Protein AF-A0A534I3Y6-F1 (afdb_monomer_lite)

Radius of gyration: 13.41 Å; chains: 1; bounding box: 31×33×39 Å

Secondary structure (DSSP, 8-state):
-HHHHHHH--EEHHHHHHHHT--HHHHHHHHHHHHHTTSEEEEEEEP-SS----EEEEE----HHHHHHHHHHTSSSEES---TT--S-----

pLDDT: mean 80.26, std 16.17, range [30.86, 95.0]

Foldseek 3Di:
DQVCCVVQNWDWLVRQCVVVVDPSVVSVVVVVVCVVVQQKDFQFFFDDPPDSPITIIHGRDPDVVSVVVNVVNCPDRTDNDGDPPDDPDDDDD

Structure (mmCIF, N/CA/C/O backbone):
data_AF-A0A534I3Y6-F1
#
_entry.id   AF-A0A534I3Y6-F1
#
loop_
_atom_site.group_PDB
_atom_s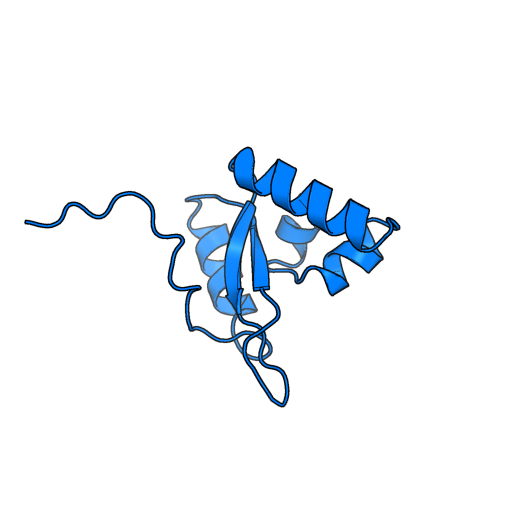ite.id
_atom_site.type_symbol
_atom_site.label_atom_id
_atom_site.label_alt_id
_atom_site.label_comp_id
_atom_site.label_asym_id
_atom_site.label_entity_id
_atom_site.label_seq_id
_atom_site.pdbx_PDB_ins_code
_atom_site.Cartn_x
_atom_site.Cartn_y
_atom_site.Cartn_z
_atom_site.occupancy
_atom_site.B_iso_or_equiv
_atom_site.auth_seq_id
_atom_site.auth_comp_id
_atom_site.auth_asym_id
_atom_site.auth_atom_id
_atom_site.pdbx_PDB_model_num
ATOM 1 N N . MET A 1 1 ? -8.120 -3.709 -8.324 1.00 86.56 1 MET A N 1
ATOM 2 C CA . MET A 1 1 ? -7.236 -3.225 -7.233 1.00 86.56 1 MET A CA 1
ATOM 3 C C . MET A 1 1 ? -7.843 -3.428 -5.845 1.00 86.56 1 MET A C 1
ATOM 5 O O . MET A 1 1 ? -7.358 -4.311 -5.157 1.00 86.56 1 MET A O 1
ATOM 9 N N . ARG A 1 2 ? -8.883 -2.680 -5.429 1.00 88.50 2 ARG A N 1
ATOM 10 C CA . ARG A 1 2 ? -9.454 -2.739 -4.059 1.00 88.50 2 ARG A CA 1
ATOM 11 C C . ARG A 1 2 ? -9.709 -4.165 -3.556 1.00 88.50 2 ARG A C 1
ATOM 13 O O . ARG A 1 2 ? -9.193 -4.537 -2.511 1.00 88.50 2 ARG A O 1
ATOM 20 N N . ASP A 1 3 ? -10.418 -4.978 -4.331 1.00 90.19 3 ASP A N 1
ATOM 21 C CA . ASP A 1 3 ? -10.763 -6.353 -3.941 1.00 90.19 3 ASP A CA 1
ATOM 22 C C . ASP A 1 3 ? -9.544 -7.265 -3.789 1.00 90.19 3 ASP A C 1
ATOM 24 O O . ASP A 1 3 ? -9.548 -8.185 -2.973 1.00 90.19 3 ASP A O 1
ATOM 28 N N . TYR A 1 4 ? -8.483 -7.000 -4.558 1.00 89.88 4 TYR A N 1
ATOM 29 C CA . TYR A 1 4 ? -7.218 -7.704 -4.397 1.00 89.88 4 TYR A CA 1
ATOM 30 C C . TYR A 1 4 ? -6.563 -7.326 -3.067 1.00 89.88 4 TYR A C 1
ATOM 32 O O . TYR A 1 4 ? -6.175 -8.216 -2.322 1.00 89.88 4 TYR A O 1
ATOM 40 N N . LEU A 1 5 ? -6.510 -6.037 -2.718 1.00 91.00 5 LEU A N 1
ATOM 41 C CA . LEU A 1 5 ? -5.960 -5.593 -1.432 1.00 91.00 5 LEU A CA 1
ATOM 42 C C . LEU A 1 5 ? -6.788 -6.125 -0.244 1.00 91.00 5 LEU A C 1
ATOM 44 O O . LEU A 1 5 ? -6.219 -6.604 0.730 1.00 91.00 5 LEU A O 1
ATOM 48 N N . LEU A 1 6 ? -8.125 -6.182 -0.350 1.00 90.00 6 LEU A N 1
ATOM 49 C CA . LEU A 1 6 ? -8.973 -6.844 0.658 1.00 90.00 6 LEU A CA 1
ATOM 50 C C . LEU A 1 6 ? -8.590 -8.326 0.842 1.00 90.00 6 LEU A C 1
ATOM 52 O O . LEU A 1 6 ? -8.401 -8.798 1.969 1.00 90.00 6 LEU A O 1
ATOM 56 N N . ARG A 1 7 ? -8.466 -9.073 -0.263 1.00 88.12 7 ARG A N 1
ATOM 57 C CA . ARG A 1 7 ? -8.212 -10.522 -0.233 1.00 88.12 7 ARG A CA 1
ATOM 58 C C . ARG A 1 7 ? -6.772 -10.886 0.113 1.00 88.12 7 ARG A C 1
ATOM 60 O O . ARG A 1 7 ? -6.580 -11.801 0.908 1.00 88.12 7 ARG A O 1
ATOM 67 N N . HIS A 1 8 ? -5.785 -10.168 -0.415 1.00 86.31 8 HIS A N 1
ATOM 68 C CA . HIS A 1 8 ? -4.358 -10.518 -0.372 1.00 86.31 8 HIS A CA 1
ATOM 69 C C . HIS A 1 8 ? -3.504 -9.553 0.467 1.00 86.31 8 HIS A C 1
ATOM 71 O O . HIS A 1 8 ? -2.413 -9.929 0.879 1.00 86.31 8 HIS A O 1
ATOM 77 N N . GLY A 1 9 ? -4.022 -8.373 0.823 1.00 88.62 9 GLY A N 1
ATOM 78 C CA . GLY A 1 9 ? -3.351 -7.387 1.673 1.00 88.62 9 GLY A CA 1
ATOM 79 C C . GLY A 1 9 ? -2.385 -6.482 0.903 1.00 88.62 9 GLY A C 1
ATOM 80 O O . GLY A 1 9 ? -2.619 -6.219 -0.278 1.00 88.62 9 GLY A O 1
ATOM 81 N N . PRO A 1 10 ? -1.318 -5.993 1.566 1.00 91.00 10 PRO A N 1
ATOM 82 C CA . PRO A 1 10 ? -0.349 -5.082 0.968 1.00 91.00 10 PRO A CA 1
ATOM 83 C C . PRO A 1 10 ? 0.255 -5.612 -0.336 1.00 91.00 10 PRO A C 1
ATOM 85 O O . PRO A 1 10 ? 0.724 -6.747 -0.395 1.00 91.00 10 PRO A O 1
ATOM 88 N N . ALA A 1 11 ? 0.277 -4.768 -1.366 1.00 91.12 11 ALA A N 1
ATOM 89 C CA . ALA A 1 11 ? 0.774 -5.110 -2.694 1.00 91.12 11 ALA A CA 1
ATOM 90 C C . ALA A 1 11 ? 1.756 -4.056 -3.215 1.00 91.12 11 ALA A C 1
ATOM 92 O O . ALA A 1 11 ? 1.588 -2.853 -3.001 1.00 91.12 11 ALA A O 1
ATOM 93 N N . THR A 1 12 ? 2.780 -4.507 -3.931 1.00 89.88 12 THR A N 1
ATOM 94 C CA . THR A 1 12 ? 3.747 -3.641 -4.612 1.00 89.88 12 THR A CA 1
ATOM 95 C C . THR A 1 12 ? 3.187 -3.133 -5.939 1.00 89.88 12 THR A C 1
ATOM 97 O O . THR A 1 12 ? 2.245 -3.699 -6.497 1.00 89.88 12 THR A O 1
ATOM 100 N N . ALA A 1 13 ? 3.820 -2.111 -6.517 1.00 88.44 13 ALA A N 1
ATOM 101 C CA . ALA A 1 13 ? 3.494 -1.672 -7.875 1.00 88.44 13 ALA A CA 1
ATOM 102 C C . ALA A 1 13 ? 3.680 -2.789 -8.927 1.00 88.44 13 ALA A C 1
ATOM 104 O O . ALA A 1 13 ? 2.994 -2.775 -9.946 1.00 88.44 13 ALA A O 1
ATOM 105 N N . GLN A 1 14 ? 4.563 -3.766 -8.680 1.00 86.62 14 GLN A N 1
ATOM 106 C CA . GLN A 1 14 ? 4.782 -4.901 -9.581 1.00 86.62 14 GLN A CA 1
ATOM 107 C C . GLN A 1 14 ? 3.658 -5.940 -9.485 1.00 86.62 14 GLN A C 1
ATOM 109 O O . GLN A 1 14 ? 3.202 -6.433 -10.515 1.00 86.62 14 GLN A O 1
ATOM 114 N N . ASP A 1 15 ? 3.172 -6.236 -8.274 1.00 88.75 15 ASP A N 1
ATOM 115 C CA . ASP A 1 15 ? 2.018 -7.128 -8.108 1.00 88.75 15 ASP A CA 1
ATOM 116 C C . ASP A 1 15 ? 0.772 -6.458 -8.735 1.00 88.75 15 ASP A C 1
ATOM 118 O O . ASP A 1 15 ? 0.063 -7.066 -9.538 1.00 88.75 15 ASP A O 1
ATOM 122 N N . LEU A 1 16 ? 0.559 -5.159 -8.464 1.00 88.50 16 LEU A N 1
ATOM 123 C CA . LEU A 1 16 ? -0.544 -4.363 -9.023 1.00 88.50 16 LEU A CA 1
ATOM 124 C C . LEU A 1 16 ? -0.501 -4.229 -10.553 1.00 88.50 16 LEU A C 1
ATOM 126 O O . LEU A 1 16 ? -1.562 -4.230 -11.173 1.00 88.50 16 LEU A O 1
ATOM 130 N N . PHE A 1 17 ? 0.685 -4.168 -11.164 1.00 87.19 17 PHE A N 1
ATOM 131 C CA . PHE A 1 17 ? 0.856 -4.205 -12.621 1.00 87.19 17 PHE A CA 1
ATOM 132 C C . PHE A 1 17 ? 0.276 -5.496 -13.218 1.00 87.19 17 PHE A C 1
ATOM 134 O O . PHE A 1 17 ? -0.561 -5.430 -14.120 1.00 87.19 17 PHE A O 1
ATOM 141 N N . GLY A 1 18 ? 0.638 -6.658 -12.659 1.00 83.19 18 GLY A N 1
ATOM 142 C CA . GLY A 1 18 ? 0.143 -7.958 -13.128 1.00 83.19 18 GLY A CA 1
ATOM 143 C C . GLY A 1 18 ? -1.373 -8.134 -12.977 1.00 83.19 18 GLY A C 1
ATOM 144 O O . GLY A 1 18 ? -2.000 -8.792 -13.798 1.00 83.19 18 GLY A O 1
ATOM 145 N N . ILE A 1 19 ? -1.976 -7.508 -11.962 1.00 88.25 19 ILE A N 1
ATOM 146 C CA . ILE A 1 19 ? -3.424 -7.588 -11.687 1.00 88.25 19 ILE A CA 1
ATOM 147 C C . ILE A 1 19 ? -4.236 -6.621 -12.555 1.00 88.25 19 ILE A C 1
ATOM 149 O O . ILE A 1 19 ? -5.386 -6.904 -12.882 1.00 88.25 19 ILE A O 1
ATOM 153 N N . LEU A 1 20 ? -3.684 -5.445 -12.865 1.00 86.88 20 LEU A N 1
ATOM 154 C CA . LEU A 1 20 ? -4.390 -4.407 -13.618 1.00 86.88 20 LEU A CA 1
ATOM 155 C C . LEU A 1 20 ? -4.249 -4.560 -15.138 1.00 86.88 20 LEU A C 1
ATOM 157 O O . LEU A 1 20 ? -5.026 -3.936 -15.854 1.00 86.88 20 LEU A O 1
ATOM 161 N N . ALA A 1 21 ? -3.282 -5.352 -15.622 1.00 88.06 21 ALA A N 1
ATOM 162 C CA . ALA A 1 21 ? -2.963 -5.503 -17.048 1.00 88.06 21 ALA A CA 1
ATOM 163 C C . ALA A 1 21 ? -2.721 -4.154 -17.769 1.00 88.06 21 ALA A C 1
ATOM 165 O O . ALA A 1 21 ? -3.016 -3.984 -18.950 1.00 88.06 21 ALA A O 1
ATOM 166 N N . LEU A 1 22 ? -2.179 -3.177 -17.035 1.00 87.81 22 LEU A N 1
ATOM 167 C CA . LEU A 1 22 ? -1.834 -1.840 -17.520 1.00 87.81 22 LEU A CA 1
ATOM 168 C C . LEU A 1 22 ? -0.329 -1.728 -17.770 1.00 87.81 22 LEU A C 1
ATOM 170 O O . LEU A 1 22 ? 0.453 -2.495 -17.222 1.00 87.81 22 LEU A O 1
ATOM 174 N N . SER A 1 23 ? 0.113 -0.702 -18.503 1.00 89.69 23 SER A N 1
ATOM 175 C CA . SER A 1 23 ? 1.540 -0.354 -18.533 1.00 89.69 23 SER A CA 1
ATOM 176 C C . SER A 1 23 ? 2.049 0.028 -17.132 1.00 89.69 23 SER A C 1
ATOM 178 O O . SER A 1 23 ? 1.281 0.455 -16.261 1.00 89.69 23 SER A O 1
ATOM 180 N N . ARG A 1 24 ? 3.367 -0.072 -16.900 1.00 87.88 24 ARG A N 1
ATOM 181 C CA . ARG A 1 24 ? 3.987 0.335 -15.624 1.00 87.88 24 ARG A CA 1
ATOM 182 C C . ARG A 1 24 ? 3.637 1.788 -15.273 1.00 87.88 24 ARG A C 1
ATOM 184 O O . ARG A 1 24 ? 3.228 2.059 -14.148 1.00 87.88 24 ARG A O 1
ATOM 191 N N . ALA A 1 25 ? 3.719 2.703 -16.241 1.00 90.00 25 ALA A N 1
ATOM 192 C CA . ALA A 1 25 ? 3.369 4.113 -16.051 1.00 90.00 25 ALA A CA 1
ATOM 193 C C . ALA A 1 25 ? 1.894 4.304 -15.646 1.00 90.00 25 ALA A C 1
ATOM 195 O O . ALA A 1 25 ? 1.616 4.976 -14.651 1.00 90.00 25 ALA A O 1
ATOM 196 N N . ALA A 1 26 ? 0.963 3.648 -16.348 1.00 91.81 26 ALA A N 1
ATOM 197 C CA . ALA A 1 26 ? -0.467 3.711 -16.044 1.00 91.81 26 ALA A CA 1
ATOM 198 C C . ALA A 1 26 ? -0.808 3.082 -14.677 1.00 91.81 26 ALA A C 1
ATOM 200 O O . ALA A 1 26 ? -1.619 3.629 -13.931 1.00 91.81 26 ALA A O 1
ATOM 201 N N . THR A 1 27 ? -0.128 1.998 -14.287 1.00 92.00 27 THR A N 1
ATOM 202 C CA . THR A 1 27 ? -0.232 1.410 -12.937 1.00 92.00 27 THR A CA 1
ATOM 203 C C . THR A 1 27 ? 0.154 2.428 -11.859 1.00 92.00 27 THR A C 1
ATOM 205 O O . THR A 1 27 ? -0.607 2.646 -10.915 1.00 92.00 27 THR A O 1
ATOM 208 N N . TYR A 1 28 ? 1.288 3.121 -12.016 1.00 91.19 28 TYR A N 1
ATOM 209 C CA . TYR A 1 28 ? 1.694 4.180 -11.083 1.00 91.19 28 TYR A CA 1
ATOM 210 C C . TYR A 1 28 ? 0.723 5.371 -11.068 1.00 91.19 28 TYR A C 1
ATOM 212 O O . TYR A 1 28 ? 0.527 5.979 -10.016 1.00 91.19 28 TYR A O 1
ATOM 220 N N . GLU A 1 29 ? 0.081 5.715 -12.187 1.00 94.06 29 GLU A N 1
ATOM 221 C CA . GLU A 1 29 ? -0.983 6.726 -12.187 1.00 94.06 29 GLU A CA 1
ATOM 222 C C . GLU A 1 29 ? -2.222 6.299 -11.406 1.00 94.06 29 GLU A C 1
ATOM 224 O O . GLU A 1 29 ? -2.754 7.112 -10.649 1.00 94.06 29 GLU A O 1
ATOM 229 N N . VAL A 1 30 ? -2.672 5.050 -11.557 1.00 93.56 30 VAL A N 1
ATOM 230 C CA . VAL A 1 30 ? -3.799 4.498 -10.790 1.00 93.56 30 VAL A CA 1
ATOM 231 C C . VAL A 1 30 ? -3.482 4.509 -9.294 1.00 93.56 30 VAL A C 1
ATOM 233 O O . VAL A 1 30 ? -4.307 4.975 -8.509 1.00 93.56 30 VAL A O 1
ATOM 236 N N . ILE A 1 31 ? -2.271 4.093 -8.906 1.00 92.19 31 ILE A N 1
ATOM 237 C CA . ILE A 1 31 ? -1.798 4.144 -7.514 1.00 92.19 31 ILE A CA 1
ATOM 238 C C . ILE A 1 31 ? -1.816 5.590 -6.995 1.00 92.19 31 ILE A C 1
ATOM 240 O O . ILE A 1 31 ? -2.463 5.861 -5.987 1.00 92.19 31 ILE A O 1
ATOM 244 N N . ARG A 1 32 ? -1.206 6.549 -7.711 1.00 92.75 32 ARG A N 1
ATOM 245 C CA . ARG A 1 32 ? 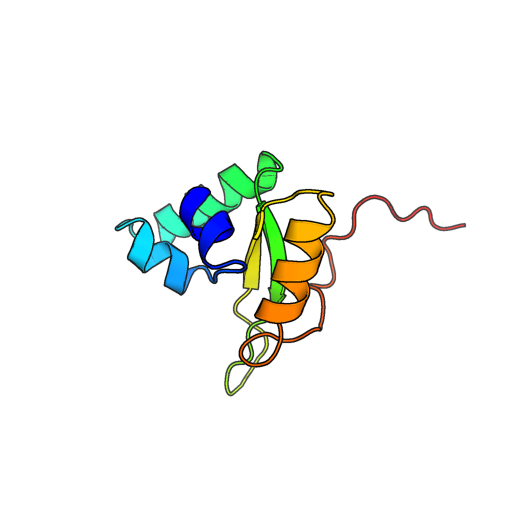-1.201 7.973 -7.314 1.00 92.75 32 ARG A CA 1
ATOM 246 C C . ARG A 1 32 ? -2.605 8.580 -7.231 1.00 92.75 32 ARG A C 1
ATOM 248 O O . ARG A 1 32 ? -2.856 9.408 -6.359 1.00 92.75 32 ARG A O 1
ATOM 255 N N . LYS A 1 33 ? -3.521 8.212 -8.135 1.00 95.00 33 LYS A N 1
ATOM 256 C CA . LYS A 1 33 ? -4.922 8.671 -8.112 1.00 95.00 33 LYS A CA 1
ATOM 257 C C . LYS A 1 33 ? -5.656 8.121 -6.885 1.00 95.00 33 LYS A C 1
ATOM 259 O O . LYS A 1 33 ? -6.296 8.897 -6.186 1.00 95.00 33 LYS A O 1
ATOM 264 N N . ALA A 1 34 ? -5.518 6.828 -6.592 1.00 93.06 34 ALA A N 1
ATOM 265 C CA . ALA A 1 34 ? -6.154 6.190 -5.439 1.00 93.06 34 ALA A CA 1
ATOM 266 C C . ALA A 1 34 ? -5.569 6.646 -4.091 1.00 93.06 34 ALA A C 1
ATOM 268 O O . ALA A 1 34 ? -6.316 6.808 -3.130 1.00 93.06 34 ALA A O 1
ATOM 269 N N . GLU A 1 35 ? -4.261 6.901 -4.028 1.00 92.50 35 GLU A N 1
ATOM 270 C CA . GLU A 1 35 ? -3.587 7.438 -2.842 1.00 92.50 35 GLU A CA 1
ATOM 271 C C . GLU A 1 35 ? -4.042 8.874 -2.539 1.00 92.50 35 GLU A C 1
ATOM 273 O O . GLU A 1 35 ? -4.436 9.172 -1.415 1.00 92.50 35 GLU A O 1
ATOM 278 N N . ARG A 1 36 ? -4.099 9.757 -3.550 1.00 92.75 36 ARG A N 1
ATOM 279 C CA . ARG A 1 36 ? -4.656 11.116 -3.384 1.00 92.75 36 ARG A CA 1
ATOM 280 C C . ARG A 1 36 ? -6.142 11.129 -3.018 1.00 92.75 36 ARG A C 1
ATOM 282 O O . ARG A 1 36 ? -6.601 12.102 -2.435 1.00 92.75 36 ARG A O 1
ATOM 289 N N . ALA A 1 37 ? -6.879 10.077 -3.367 1.00 92.69 37 ALA A N 1
ATOM 290 C CA . ALA A 1 37 ? -8.282 9.900 -3.004 1.00 92.69 37 ALA A CA 1
ATOM 291 C C . ALA A 1 37 ? -8.485 9.235 -1.625 1.00 92.69 37 ALA A C 1
ATOM 293 O O . ALA A 1 37 ? -9.623 8.941 -1.271 1.00 92.69 37 ALA A O 1
ATOM 294 N N . GLY A 1 38 ? -7.416 8.949 -0.866 1.00 92.19 38 GLY A N 1
ATOM 295 C CA . GLY A 1 38 ? -7.517 8.305 0.451 1.00 92.19 38 GLY A CA 1
ATOM 296 C C . GLY A 1 38 ? -8.054 6.868 0.410 1.00 92.19 38 GLY A C 1
ATOM 297 O O . GLY A 1 38 ? -8.606 6.388 1.392 1.00 92.19 38 GLY A O 1
ATOM 298 N N . LEU A 1 39 ? -7.942 6.176 -0.730 1.00 92.44 39 LEU A N 1
ATOM 299 C CA . LEU A 1 39 ? -8.429 4.797 -0.891 1.00 92.44 39 LEU A CA 1
ATOM 300 C C . LEU A 1 39 ? -7.373 3.756 -0.507 1.00 92.44 39 LEU A C 1
ATOM 302 O O . LEU A 1 39 ? -7.703 2.641 -0.100 1.00 92.44 39 LEU A O 1
ATOM 306 N N . ILE A 1 40 ? -6.101 4.110 -0.682 1.00 93.50 40 ILE A N 1
ATOM 307 C CA . ILE A 1 40 ? -4.931 3.298 -0.349 1.00 93.50 40 ILE A CA 1
ATOM 308 C C . ILE A 1 40 ? -3.858 4.200 0.252 1.00 93.50 40 ILE A C 1
ATOM 310 O O . ILE A 1 40 ? -3.785 5.382 -0.079 1.00 93.50 40 ILE A O 1
ATOM 314 N N . ARG A 1 41 ? -2.970 3.629 1.061 1.00 91.56 41 ARG A N 1
ATOM 315 C CA . ARG A 1 41 ? -1.770 4.312 1.545 1.00 91.56 41 ARG A CA 1
ATOM 316 C C . ARG A 1 41 ? -0.556 3.388 1.518 1.00 91.56 41 ARG A C 1
ATOM 318 O O . ARG A 1 41 ? -0.729 2.169 1.583 1.00 91.56 41 ARG A O 1
ATOM 325 N N . PRO A 1 42 ? 0.669 3.929 1.425 1.00 90.25 42 PRO A N 1
ATOM 326 C CA . PRO A 1 42 ? 1.871 3.135 1.590 1.00 90.25 42 PRO A CA 1
ATOM 327 C C . PRO A 1 42 ? 1.948 2.648 3.044 1.00 90.25 42 PRO A C 1
ATOM 329 O O . PRO A 1 42 ? 1.616 3.375 3.987 1.00 90.25 42 PRO A O 1
ATOM 332 N N . VAL A 1 43 ? 2.333 1.386 3.224 1.00 88.81 43 VAL A N 1
ATOM 333 C CA . VAL A 1 43 ? 2.321 0.707 4.533 1.00 88.81 43 VAL A CA 1
ATOM 334 C C . VAL A 1 43 ? 3.635 0.025 4.891 1.00 88.81 43 VAL A C 1
ATOM 336 O O . VAL A 1 43 ? 3.839 -0.269 6.063 1.00 88.81 43 VAL A O 1
ATOM 339 N N . ALA A 1 44 ? 4.512 -0.208 3.915 1.00 86.69 44 ALA A N 1
ATOM 340 C CA . ALA A 1 44 ? 5.825 -0.809 4.111 1.00 86.69 44 ALA A CA 1
ATOM 341 C C . ALA A 1 44 ? 6.738 -0.546 2.908 1.00 86.69 44 ALA A C 1
ATOM 343 O O . ALA A 1 44 ? 6.258 -0.272 1.802 1.00 86.69 44 ALA A O 1
ATOM 344 N N . HIS A 1 45 ? 8.042 -0.702 3.121 1.00 85.88 45 HIS A N 1
ATOM 345 C CA . HIS A 1 45 ? 8.995 -0.970 2.045 1.00 85.88 45 HIS A CA 1
ATOM 346 C C . HIS A 1 45 ? 9.082 -2.478 1.771 1.00 85.88 45 HIS A C 1
ATOM 348 O O . HIS A 1 45 ? 8.706 -3.303 2.603 1.00 85.88 45 HIS A O 1
ATOM 354 N N . VAL A 1 46 ? 9.598 -2.851 0.609 1.00 80.44 46 VAL A N 1
ATOM 355 C CA . VAL A 1 46 ? 9.939 -4.231 0.244 1.00 80.44 46 VAL A CA 1
ATOM 356 C C . VAL A 1 46 ? 11.440 -4.417 0.424 1.00 80.44 46 VAL A C 1
ATOM 358 O O . VAL A 1 46 ? 12.215 -3.539 0.044 1.00 80.44 46 VAL A O 1
ATOM 361 N N . HIS A 1 47 ? 11.858 -5.556 0.973 1.00 70.31 47 HIS A N 1
ATOM 362 C CA . HIS A 1 47 ? 13.271 -5.926 0.947 1.00 70.31 47 HIS A CA 1
ATOM 363 C C . HIS A 1 47 ? 13.669 -6.288 -0.492 1.00 70.31 47 HIS A C 1
ATOM 365 O O . HIS A 1 47 ? 13.066 -7.173 -1.099 1.00 70.31 47 HIS A O 1
ATOM 371 N N . SER A 1 48 ? 14.673 -5.602 -1.035 1.00 66.44 48 SER A N 1
ATOM 372 C CA . SER A 1 48 ? 15.393 -6.028 -2.238 1.00 66.44 48 SER A CA 1
ATOM 373 C C . SER A 1 48 ? 16.886 -6.066 -1.931 1.00 66.44 48 SER A C 1
ATOM 375 O O . SER A 1 48 ? 17.333 -5.349 -1.034 1.00 66.44 48 SER A O 1
ATOM 377 N N . ASP A 1 49 ? 17.644 -6.879 -2.666 1.00 61.91 49 ASP A N 1
ATOM 378 C CA . ASP A 1 49 ? 19.015 -7.294 -2.315 1.00 61.91 49 ASP A CA 1
ATOM 379 C C . ASP A 1 49 ? 20.055 -6.155 -2.240 1.00 61.91 49 ASP A C 1
ATOM 381 O O . ASP A 1 49 ? 21.198 -6.395 -1.860 1.00 61.91 49 ASP A O 1
ATOM 385 N N . GLY A 1 50 ? 19.675 -4.917 -2.583 1.00 54.81 50 GLY A N 1
ATOM 386 C CA . GLY A 1 50 ? 20.534 -3.735 -2.469 1.00 54.81 50 GLY A CA 1
ATOM 387 C C . GLY A 1 50 ? 19.912 -2.490 -1.824 1.00 54.81 50 GLY A C 1
ATOM 388 O O . GLY A 1 50 ? 20.675 -1.621 -1.420 1.00 54.81 50 GLY A O 1
ATOM 389 N N . ASN A 1 51 ? 18.578 -2.361 -1.728 1.00 57.38 51 ASN A N 1
ATOM 390 C CA . ASN A 1 51 ? 17.911 -1.159 -1.189 1.00 57.38 51 ASN A CA 1
ATOM 391 C C . ASN A 1 51 ? 16.412 -1.359 -0.874 1.00 57.38 51 ASN A C 1
ATOM 393 O O . ASN A 1 51 ? 15.736 -2.233 -1.423 1.00 57.38 51 ASN A O 1
ATOM 397 N N . HIS A 1 52 ? 15.856 -0.471 -0.043 1.00 63.25 52 HIS A N 1
ATOM 398 C CA . HIS A 1 52 ? 14.421 -0.374 0.282 1.00 63.25 52 HIS A CA 1
ATOM 399 C C . HIS A 1 52 ? 13.596 0.411 -0.767 1.00 63.25 52 HIS A C 1
ATOM 401 O O . HIS A 1 52 ? 12.765 1.248 -0.413 1.00 63.25 52 HIS A O 1
ATOM 407 N N . ASP A 1 53 ? 13.800 0.174 -2.061 1.00 61.34 53 ASP A N 1
ATOM 408 C CA . ASP A 1 53 ? 13.215 1.026 -3.113 1.00 61.34 53 ASP A CA 1
ATOM 409 C C . ASP A 1 53 ? 11.724 0.776 -3.444 1.00 61.34 53 ASP A C 1
ATOM 411 O O . ASP A 1 53 ? 11.003 1.745 -3.712 1.00 61.34 53 ASP A O 1
ATOM 415 N N . PRO A 1 54 ? 11.183 -0.462 -3.433 1.00 73.31 54 PRO A N 1
ATOM 416 C CA . PRO A 1 54 ? 9.772 -0.676 -3.739 1.00 73.31 54 PRO A CA 1
ATOM 417 C C . PRO A 1 54 ? 8.891 -0.418 -2.511 1.00 73.31 54 PRO A C 1
ATOM 419 O O . PRO A 1 54 ? 9.089 -1.004 -1.448 1.00 73.31 54 PRO A O 1
ATOM 422 N N . LEU A 1 55 ? 7.856 0.406 -2.674 1.00 86.94 55 LEU A N 1
ATOM 423 C CA . LEU A 1 55 ? 6.780 0.554 -1.691 1.00 86.94 55 LEU A CA 1
ATOM 424 C C . LEU A 1 55 ? 5.709 -0.532 -1.868 1.00 86.94 55 LEU A C 1
ATOM 426 O O . LEU A 1 55 ? 5.451 -1.006 -2.980 1.00 86.94 55 LEU A O 1
ATOM 430 N N . ALA A 1 56 ? 5.043 -0.864 -0.764 1.00 89.94 56 ALA A N 1
ATOM 431 C CA . ALA A 1 56 ? 3.804 -1.628 -0.735 1.00 89.94 56 ALA A CA 1
ATOM 432 C C . ALA A 1 56 ? 2.643 -0.740 -0.265 1.00 89.94 56 ALA A C 1
ATOM 434 O O . ALA A 1 56 ? 2.766 -0.017 0.729 1.00 89.94 56 ALA A O 1
ATOM 435 N N . TRP A 1 57 ? 1.509 -0.823 -0.960 1.00 92.31 57 TRP A N 1
ATOM 436 C CA . TRP A 1 57 ? 0.273 -0.113 -0.632 1.00 92.31 57 TRP A CA 1
ATOM 437 C C . TRP A 1 57 ? -0.800 -1.082 -0.155 1.00 92.31 57 TRP A C 1
ATOM 439 O O . TRP A 1 57 ? -0.911 -2.198 -0.657 1.00 92.31 57 TRP A O 1
ATOM 449 N N . ASP A 1 58 ? -1.624 -0.625 0.779 1.00 93.12 58 ASP A N 1
ATOM 450 C CA . ASP A 1 58 ? -2.821 -1.322 1.247 1.00 93.12 58 ASP A CA 1
ATOM 451 C C . ASP A 1 58 ? -3.958 -0.308 1.446 1.00 93.12 58 ASP A C 1
ATOM 453 O O . ASP A 1 58 ? -3.730 0.902 1.414 1.00 93.12 58 ASP A O 1
ATOM 457 N N . ILE A 1 59 ? -5.184 -0.789 1.628 1.00 93.25 59 ILE A N 1
ATOM 458 C CA . ILE A 1 59 ? -6.391 0.034 1.776 1.00 93.25 59 ILE A CA 1
ATOM 459 C C . ILE A 1 59 ? -6.242 0.991 2.953 1.00 93.25 59 ILE A C 1
ATOM 461 O O . ILE A 1 59 ? -5.898 0.564 4.059 1.00 93.25 59 ILE A O 1
ATOM 465 N N . ASP A 1 60 ? -6.549 2.272 2.758 1.00 91.50 60 ASP A N 1
ATOM 466 C CA . ASP A 1 60 ? -6.604 3.171 3.902 1.00 91.50 60 ASP A CA 1
ATOM 467 C C . ASP A 1 60 ? -7.913 2.949 4.668 1.00 91.50 60 ASP A C 1
ATOM 469 O O . ASP A 1 60 ? -9.014 3.167 4.164 1.00 91.50 60 ASP A O 1
ATOM 473 N N . SER A 1 61 ? -7.795 2.377 5.863 1.00 86.94 61 SER A N 1
ATOM 474 C CA . SER A 1 61 ? -8.930 2.018 6.703 1.00 86.94 61 SER A CA 1
ATOM 475 C C . SER A 1 61 ? -8.501 1.927 8.168 1.00 86.94 61 SER A C 1
ATOM 477 O O . SER A 1 61 ? -7.461 1.324 8.456 1.00 86.94 61 SER A O 1
ATOM 479 N N . PRO A 1 62 ? -9.311 2.456 9.103 1.00 87.81 62 PRO A N 1
ATOM 480 C CA . PRO A 1 62 ? -9.114 2.277 10.537 1.00 87.81 62 PRO A CA 1
ATOM 481 C C . PRO A 1 62 ? -9.677 0.943 11.064 1.00 87.81 62 PRO A C 1
ATOM 483 O O . PRO A 1 62 ? -9.597 0.693 12.262 1.00 87.81 62 PRO A O 1
ATOM 486 N N . ASN A 1 63 ? -10.269 0.090 10.213 1.00 91.69 63 ASN A N 1
ATOM 487 C CA . ASN A 1 63 ? -10.895 -1.161 10.650 1.00 91.69 63 ASN A CA 1
ATOM 488 C C . ASN A 1 63 ? -9.862 -2.091 11.345 1.00 91.69 63 ASN A C 1
ATOM 490 O O . ASN A 1 63 ? -8.881 -2.479 10.700 1.00 91.69 63 ASN A O 1
ATOM 494 N N . PRO A 1 64 ? -10.076 -2.498 12.616 1.00 85.94 64 PRO A N 1
ATOM 495 C CA . PRO A 1 64 ? -9.110 -3.299 13.373 1.00 85.94 64 PRO A CA 1
ATOM 496 C C . PRO A 1 64 ? -8.751 -4.647 12.738 1.00 85.94 64 PRO A C 1
ATOM 498 O O . PRO A 1 64 ? -7.596 -5.063 12.809 1.00 85.94 64 PRO A O 1
ATOM 501 N N . GLU A 1 65 ? -9.701 -5.313 12.079 1.00 88.69 65 GLU A N 1
ATOM 502 C CA . GLU A 1 65 ? -9.469 -6.588 11.397 1.00 88.69 65 GLU A CA 1
ATOM 503 C C . GLU A 1 65 ? -8.547 -6.405 10.184 1.00 88.69 65 GLU A C 1
ATOM 505 O O . GLU A 1 65 ? -7.601 -7.172 9.996 1.00 88.69 65 GLU A O 1
ATOM 510 N N . LEU A 1 66 ? -8.766 -5.354 9.386 1.00 86.88 66 LEU A N 1
ATOM 511 C CA . LEU A 1 66 ? -7.891 -5.023 8.257 1.00 86.88 66 LEU A CA 1
ATOM 512 C C . LEU A 1 66 ? -6.491 -4.613 8.735 1.00 86.88 66 LEU A C 1
ATOM 514 O O . LEU A 1 66 ? -5.494 -5.030 8.144 1.00 86.88 66 LEU A O 1
ATOM 518 N N . LEU A 1 67 ? -6.395 -3.865 9.839 1.00 86.25 67 LEU A N 1
ATOM 519 C CA . LEU A 1 67 ? -5.117 -3.504 10.460 1.00 86.25 67 LEU A CA 1
ATOM 520 C C . LEU A 1 67 ? -4.367 -4.727 11.017 1.00 86.25 67 LEU A C 1
ATOM 522 O O . LEU A 1 67 ? -3.141 -4.790 10.903 1.00 86.25 67 L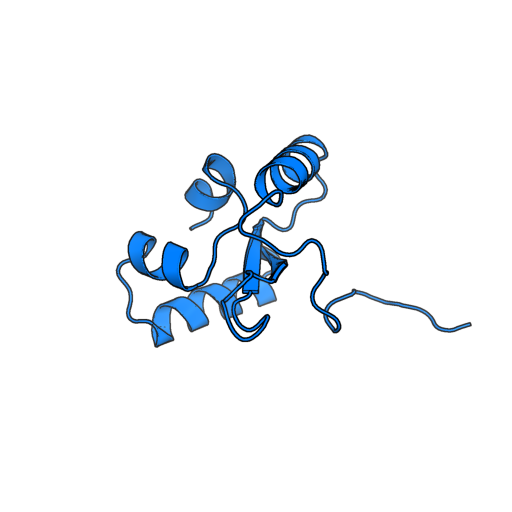EU A O 1
ATOM 526 N N . TRP A 1 68 ? -5.073 -5.711 11.580 1.00 86.50 68 TRP A N 1
ATOM 527 C CA . TRP A 1 68 ? -4.481 -6.976 12.019 1.00 86.50 68 TRP A CA 1
ATOM 528 C C . TRP A 1 68 ? -4.013 -7.824 10.826 1.00 86.50 68 TRP A C 1
ATOM 530 O O . TRP A 1 68 ? -2.836 -8.179 10.761 1.00 86.50 68 TRP A O 1
ATOM 540 N N . ARG A 1 69 ? -4.872 -8.043 9.818 1.00 85.19 69 ARG A N 1
ATOM 541 C CA . ARG A 1 69 ? -4.518 -8.766 8.579 1.00 85.19 69 ARG A CA 1
ATOM 542 C C . ARG A 1 69 ? -3.311 -8.140 7.874 1.00 85.19 69 ARG A C 1
ATOM 544 O O . ARG A 1 69 ? -2.457 -8.867 7.373 1.00 85.19 69 ARG A O 1
ATOM 551 N N . ARG A 1 70 ? -3.208 -6.806 7.862 1.00 88.56 70 ARG A N 1
ATOM 552 C CA . ARG A 1 70 ? -2.026 -6.074 7.380 1.00 88.56 70 ARG A CA 1
ATOM 553 C C . ARG A 1 70 ? -0.771 -6.452 8.157 1.00 88.56 70 ARG A C 1
ATOM 555 O O . ARG A 1 70 ? 0.220 -6.804 7.531 1.00 88.56 70 ARG A O 1
ATOM 562 N N . LYS A 1 71 ? -0.798 -6.391 9.493 1.00 84.19 71 LYS A N 1
ATOM 563 C CA . LYS A 1 71 ? 0.368 -6.724 10.333 1.00 84.19 71 LYS A CA 1
ATOM 564 C C . LYS A 1 71 ? 0.865 -8.149 10.087 1.00 84.19 71 LYS A C 1
ATOM 566 O O . LYS A 1 71 ? 2.069 -8.336 9.950 1.00 84.19 71 LYS A O 1
ATOM 571 N N . GLU A 1 72 ? -0.040 -9.120 9.976 1.00 86.44 72 GLU A N 1
ATOM 572 C CA . GLU A 1 72 ? 0.327 -10.510 9.674 1.00 86.44 72 GLU A CA 1
ATOM 573 C C . GLU A 1 72 ? 0.969 -10.642 8.282 1.00 86.44 72 GLU A C 1
ATOM 575 O O . GLU A 1 72 ? 2.005 -11.285 8.137 1.00 86.44 72 GLU A O 1
ATOM 580 N N . ARG A 1 73 ? 0.411 -9.970 7.266 1.00 83.00 73 ARG A N 1
ATOM 581 C CA . ARG A 1 73 ? 0.887 -10.025 5.867 1.00 83.00 73 ARG A CA 1
ATOM 582 C C . ARG A 1 73 ? 2.146 -9.205 5.582 1.00 83.00 73 ARG A C 1
ATOM 584 O O . ARG A 1 73 ? 2.783 -9.422 4.557 1.00 83.00 73 ARG A O 1
ATOM 591 N N . LEU A 1 74 ? 2.512 -8.279 6.469 1.00 82.44 74 LEU A N 1
ATOM 592 C CA . LEU A 1 74 ? 3.774 -7.538 6.395 1.00 82.44 74 LEU A CA 1
ATOM 593 C C . LEU A 1 74 ? 4.970 -8.313 6.972 1.00 82.44 74 LEU A C 1
ATOM 595 O O . LEU A 1 74 ? 6.102 -7.870 6.805 1.00 82.44 74 LEU A O 1
ATOM 599 N N . ARG A 1 75 ? 4.771 -9.469 7.621 1.00 75.56 75 ARG A N 1
ATOM 600 C CA . ARG A 1 75 ? 5.893 -10.313 8.064 1.00 75.56 75 ARG A CA 1
ATOM 601 C C . ARG A 1 75 ? 6.568 -10.985 6.857 1.00 75.56 75 ARG A C 1
ATOM 603 O O . ARG A 1 75 ? 5.900 -11.621 6.047 1.00 75.56 75 ARG A O 1
ATOM 610 N N . GLY A 1 76 ? 7.895 -10.877 6.750 1.00 76.56 76 GLY A N 1
ATOM 611 C CA . GLY A 1 76 ? 8.703 -11.555 5.724 1.00 76.56 76 GLY A CA 1
ATOM 612 C C . GLY A 1 76 ? 9.153 -10.640 4.578 1.00 76.56 76 GLY A C 1
ATOM 613 O O . GLY A 1 76 ? 10.122 -9.899 4.729 1.00 76.56 76 GLY A O 1
ATOM 614 N N . ARG A 1 77 ? 8.473 -10.706 3.419 1.00 73.75 77 ARG A N 1
ATOM 615 C CA . ARG A 1 77 ? 8.838 -9.986 2.166 1.00 73.75 77 ARG A CA 1
ATOM 616 C C . ARG A 1 77 ? 8.935 -8.460 2.335 1.00 73.75 77 ARG A C 1
ATOM 618 O O . ARG A 1 77 ? 9.600 -7.790 1.545 1.00 73.75 77 ARG A O 1
ATOM 625 N N . PHE A 1 78 ? 8.264 -7.911 3.343 1.00 79.62 78 PHE A N 1
ATOM 626 C CA . PHE A 1 78 ? 8.172 -6.479 3.587 1.00 79.62 78 PHE A CA 1
ATOM 627 C C . PHE A 1 78 ? 8.996 -6.062 4.809 1.00 79.62 78 PHE A C 1
ATOM 629 O O . PHE A 1 78 ? 9.033 -6.751 5.828 1.00 79.62 78 PHE A O 1
ATOM 636 N N . CYS A 1 79 ? 9.626 -4.895 4.713 1.00 75.31 79 CYS A N 1
ATOM 637 C CA . CYS A 1 79 ? 10.251 -4.225 5.840 1.00 75.31 79 CYS A CA 1
ATOM 638 C C . CYS A 1 79 ? 9.168 -3.648 6.756 1.00 75.31 79 CYS A C 1
ATOM 640 O O . CYS A 1 79 ? 8.249 -2.967 6.299 1.00 75.31 79 CYS A O 1
ATOM 642 N N . THR A 1 80 ? 9.310 -3.838 8.066 1.00 66.44 80 THR A N 1
ATOM 643 C CA . THR A 1 80 ? 8.460 -3.176 9.071 1.00 66.44 80 THR A CA 1
ATOM 644 C C . THR A 1 80 ? 8.791 -1.690 9.239 1.00 66.44 80 THR A C 1
ATOM 646 O O . THR A 1 80 ? 8.064 -0.969 9.9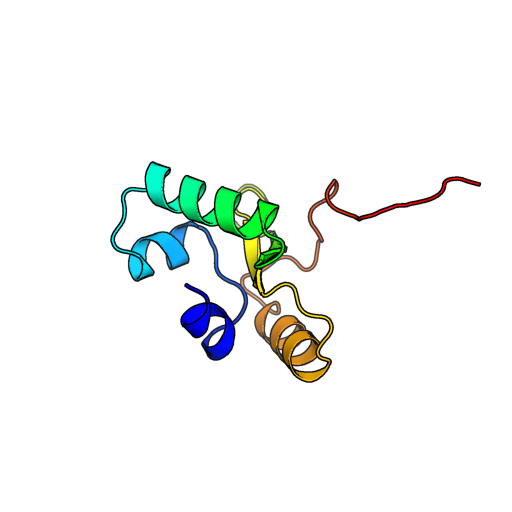23 1.00 66.44 80 THR A O 1
ATOM 649 N N . CYS A 1 81 ? 9.857 -1.207 8.592 1.00 72.62 81 CYS A N 1
ATOM 650 C CA . CYS A 1 81 ? 10.135 0.210 8.451 1.00 72.62 81 CYS A CA 1
ATOM 651 C C . CYS A 1 81 ? 9.013 0.898 7.660 1.00 72.62 81 CYS A C 1
ATOM 653 O O . CYS A 1 81 ? 8.784 0.632 6.478 1.00 72.62 81 CYS A O 1
ATOM 655 N N . LEU A 1 82 ? 8.306 1.809 8.332 1.00 64.62 82 LEU A N 1
ATOM 656 C CA . LEU A 1 82 ? 7.336 2.679 7.679 1.00 64.62 82 LEU A CA 1
ATOM 657 C C . LEU A 1 82 ? 8.064 3.680 6.766 1.00 64.62 82 LEU A C 1
ATOM 659 O O . LEU A 1 82 ? 9.119 4.193 7.156 1.00 64.62 82 LEU A O 1
ATOM 663 N N . PRO A 1 83 ? 7.488 4.023 5.600 1.00 65.12 83 PRO A N 1
ATOM 664 C CA . PRO A 1 83 ? 8.040 5.060 4.741 1.00 65.12 83 PRO A CA 1
ATOM 665 C C . PRO A 1 83 ? 8.098 6.407 5.463 1.00 65.12 83 PRO A C 1
ATOM 667 O O . PRO A 1 83 ? 7.069 7.031 5.746 1.00 65.12 83 PRO A O 1
ATOM 670 N N . LYS A 1 84 ? 9.317 6.874 5.756 1.00 56.16 84 LYS A N 1
ATOM 671 C CA . LYS A 1 84 ? 9.547 8.216 6.305 1.00 56.16 84 LYS A CA 1
ATOM 672 C C . LYS A 1 84 ? 9.040 9.252 5.298 1.00 56.16 84 LYS A C 1
ATOM 674 O O . LYS A 1 84 ? 9.506 9.284 4.165 1.00 56.16 84 LYS A O 1
ATOM 679 N N . GLY A 1 85 ? 8.108 10.107 5.723 1.00 51.22 85 GLY A N 1
ATOM 680 C CA . GLY A 1 85 ? 7.619 11.241 4.924 1.00 51.22 85 GLY A CA 1
ATOM 681 C C . GLY A 1 85 ? 6.126 11.238 4.581 1.00 51.22 85 GLY A C 1
ATOM 682 O O . GLY A 1 85 ? 5.669 12.171 3.928 1.00 51.22 85 GLY 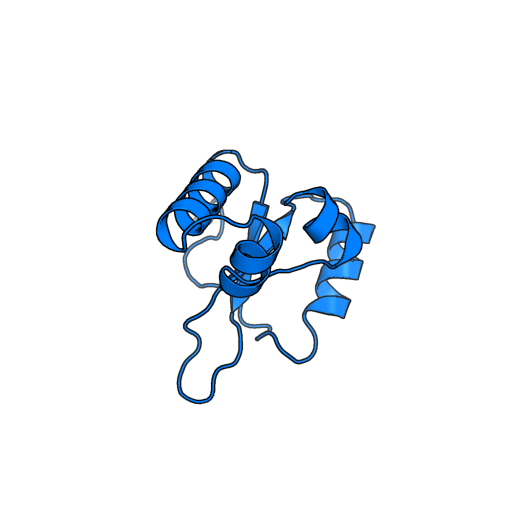A O 1
ATOM 683 N N . ARG A 1 86 ? 5.345 10.238 5.023 1.00 49.38 86 ARG A N 1
ATOM 684 C CA . ARG A 1 86 ? 3.869 10.238 4.897 1.00 49.38 86 ARG A CA 1
ATOM 685 C C . ARG A 1 86 ? 3.130 9.901 6.199 1.00 49.38 86 ARG A C 1
ATOM 687 O O . ARG A 1 86 ? 2.202 9.097 6.213 1.00 49.38 86 ARG A O 1
ATOM 694 N N . SER A 1 87 ? 3.515 10.580 7.279 1.00 41.09 87 SER A N 1
ATOM 695 C CA . SER A 1 87 ? 2.671 10.734 8.472 1.00 41.09 87 SER A CA 1
ATOM 696 C C . SER A 1 87 ? 1.796 11.975 8.316 1.00 41.09 87 SER A C 1
ATOM 698 O O . SER A 1 87 ? 2.311 13.061 8.052 1.00 41.09 87 SER A O 1
ATOM 700 N N . ALA A 1 88 ? 0.484 11.830 8.494 1.00 42.72 88 ALA A N 1
ATOM 701 C CA . ALA A 1 88 ? -0.408 12.974 8.644 1.00 42.72 88 ALA A CA 1
ATOM 702 C C . ALA A 1 88 ? -0.059 13.762 9.922 1.00 42.72 88 ALA A C 1
ATOM 704 O O . ALA A 1 88 ? 0.271 13.153 10.936 1.00 42.72 88 ALA A O 1
ATOM 705 N N . GLY A 1 89 ? -0.159 15.094 9.851 1.00 40.44 89 GLY A N 1
ATOM 706 C CA . GLY A 1 89 ? -0.266 16.022 10.986 1.00 40.44 89 GLY A CA 1
ATOM 707 C C . GLY A 1 89 ? 0.508 15.680 12.263 1.00 40.44 89 GLY A C 1
ATOM 708 O O . GLY A 1 89 ? -0.102 15.320 13.265 1.00 40.44 89 GLY A O 1
ATOM 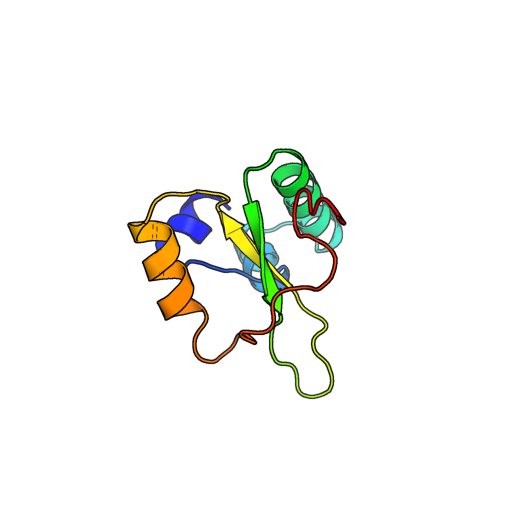709 N N . GLY A 1 90 ? 1.826 15.883 12.267 1.00 30.86 90 GLY A N 1
ATOM 710 C CA . GLY A 1 90 ? 2.572 16.058 13.513 1.00 30.86 90 GLY A CA 1
ATOM 711 C C . GLY A 1 90 ? 2.601 17.535 13.899 1.00 30.86 90 GLY A C 1
ATOM 712 O O . GLY A 1 90 ? 3.353 18.295 13.292 1.00 30.86 90 GLY A O 1
ATOM 713 N N . HIS A 1 91 ? 1.809 17.947 14.895 1.00 34.00 91 HIS A N 1
ATOM 714 C CA . HIS A 1 91 ? 2.143 19.152 15.659 1.00 34.00 91 HIS A CA 1
ATOM 715 C C . HIS A 1 91 ? 3.537 18.954 16.266 1.00 34.00 91 HIS A C 1
ATOM 717 O O . HIS A 1 91 ? 3.784 17.950 16.936 1.00 34.00 91 HIS A O 1
ATOM 723 N N . VAL A 1 92 ? 4.433 19.907 16.024 1.00 38.62 92 VAL A N 1
ATOM 724 C CA . VAL A 1 92 ? 5.614 20.107 16.867 1.00 38.62 92 VAL A CA 1
ATOM 725 C C . VAL A 1 92 ? 5.177 21.029 18.006 1.00 38.62 92 VAL A C 1
ATOM 727 O O . VAL A 1 92 ? 4.370 21.932 17.772 1.00 38.62 92 VAL A O 1
ATOM 730 N N . ALA A 1 93 ? 5.641 20.722 19.218 1.00 36.44 93 ALA A N 1
ATOM 731 C CA . ALA A 1 93 ? 5.380 21.496 20.432 1.00 36.44 93 ALA A CA 1
ATOM 732 C C . ALA A 1 93 ? 6.041 22.886 20.397 1.00 36.44 93 ALA A C 1
ATOM 734 O O . ALA A 1 93 ? 7.075 23.017 19.703 1.00 36.44 93 ALA A O 1
#

Sequence (93 aa):
MRDYLLRHGPATAQDLFGILALSRAATYEVIRKAERAGLIRPVAHVHSDGNHDPLAWDIDSPNPELLWRRKERLRGRFCTCLPKGRSAGGHVA